Protein AF-A0A1Y3AL26-F1 (afdb_monomer)

pLDDT: mean 91.8, std 9.26, range [42.72, 97.88]

Secondary structure (DSSP, 8-state):
-GGGHHHHTTT-HHHHHHHHT---GGGHHHHHHHHTTHHHHHHHTTTHHHHHHHHHHHH-S-HHHHHHHHHHTTTTSTTTSSTT-HHHHHHHHHHHHHHHHSSS--

Organism: Euroglyphus maynei (NCBI:txid6958)

Solvent-accessible surface area (backbone atoms only — not comparable to full-atom values): 6270 Å² total; per-residue (Å²): 102,83,95,46,40,79,82,38,53,88,82,34,64,70,54,54,54,48,52,74,74,53,66,58,79,91,48,39,70,60,51,53,36,57,76,67,41,44,71,60,51,47,63,79,46,59,66,46,66,59,56,28,34,56,48,13,74,75,68,47,88,52,59,70,58,47,55,58,50,54,68,66,42,59,51,87,38,91,71,36,49,57,85,82,34,74,53,42,49,52,51,47,49,54,52,39,15,49,62,39,65,79,40,93,76,120

Sequence (106 aa):
MLKQWDQYYPDSEKIKSRIYKGIPNALRGEVWGRLLNIQQLKQEQSGKYAEMLDCGFQYSKDIRQIDLDVNRTYRKHIMFHERYNTKQQMLFKVLVAYSVYNSVCV

Radius of gyration: 17.56 Å; Cα contacts (8 Å, |Δi|>4): 66; chains: 1; bounding box: 37×28×43 Å

Structure (mmCIF, N/CA/C/O backbone):
data_AF-A0A1Y3AL26-F1
#
_entry.id   AF-A0A1Y3AL26-F1
#
loop_
_atom_site.group_PDB
_atom_site.id
_atom_site.type_symbol
_atom_site.label_atom_id
_atom_site.label_alt_id
_atom_site.label_comp_id
_atom_site.label_asym_id
_atom_site.label_entity_id
_atom_site.label_seq_id
_atom_site.pdbx_PDB_ins_code
_atom_site.Cartn_x
_atom_site.Cartn_y
_atom_site.Cartn_z
_atom_site.occupancy
_atom_site.B_iso_or_equiv
_atom_site.auth_seq_id
_atom_site.auth_comp_id
_atom_site.auth_asym_id
_atom_site.auth_atom_id
_atom_site.pdbx_PDB_model_num
ATOM 1 N N . MET A 1 1 ? -14.908 4.362 19.577 1.00 78.88 1 MET A N 1
ATOM 2 C CA . MET A 1 1 ? -13.553 3.766 19.580 1.00 78.88 1 MET A CA 1
ATOM 3 C C . MET A 1 1 ? -12.652 4.451 18.565 1.00 78.88 1 MET A C 1
ATOM 5 O O . MET A 1 1 ? -11.752 5.130 19.012 1.00 78.88 1 MET A O 1
ATOM 9 N N . LEU A 1 2 ? -12.907 4.397 17.249 1.00 82.81 2 LEU A N 1
ATOM 10 C CA . LEU A 1 2 ? -12.029 5.077 16.270 1.00 82.81 2 LEU A CA 1
ATOM 11 C C . LEU A 1 2 ? -11.917 6.596 16.479 1.00 82.81 2 LEU A C 1
ATOM 13 O O . LEU A 1 2 ? -10.820 7.131 16.468 1.00 82.81 2 LEU A O 1
ATOM 17 N N . LYS A 1 3 ? -13.022 7.297 16.751 1.00 85.62 3 LYS A N 1
ATOM 18 C CA . LYS A 1 3 ? -12.988 8.749 17.024 1.00 85.62 3 LYS A CA 1
ATOM 19 C C . LYS A 1 3 ? -12.272 9.138 18.328 1.00 85.62 3 LYS A C 1
ATOM 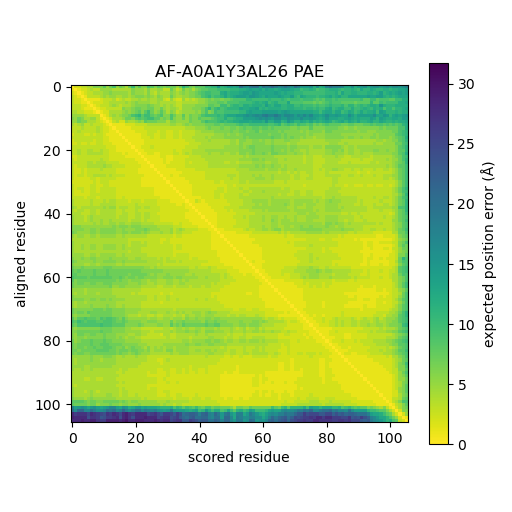21 O O . LYS A 1 3 ? -11.969 10.301 18.522 1.00 85.62 3 LYS A O 1
ATOM 26 N N . GLN A 1 4 ? -12.048 8.178 19.220 1.00 87.38 4 GLN A N 1
ATOM 27 C CA . GLN A 1 4 ? -11.419 8.361 20.533 1.00 87.38 4 GLN A CA 1
ATOM 28 C C . GLN A 1 4 ? -10.261 7.370 20.654 1.00 87.38 4 GLN A C 1
ATOM 30 O O . GLN A 1 4 ? -10.161 6.632 21.628 1.00 87.38 4 GLN A O 1
ATOM 35 N N . TRP A 1 5 ? -9.466 7.243 19.593 1.00 87.00 5 TRP A N 1
ATOM 36 C CA . TRP A 1 5 ? -8.456 6.193 19.491 1.00 87.00 5 TRP A CA 1
ATOM 37 C C . TRP A 1 5 ? -7.454 6.254 20.639 1.00 87.00 5 TRP A C 1
ATOM 39 O O . TRP A 1 5 ? -7.244 5.242 21.303 1.00 87.00 5 TRP A O 1
ATOM 49 N N . ASP A 1 6 ? -6.973 7.457 20.939 1.00 86.12 6 ASP A N 1
ATOM 50 C CA . ASP A 1 6 ? -5.967 7.719 21.975 1.00 86.12 6 ASP A CA 1
ATOM 51 C C . ASP A 1 6 ? -6.493 7.463 23.395 1.00 86.12 6 ASP A C 1
ATOM 53 O O . ASP A 1 6 ? -5.724 7.257 24.323 1.00 86.12 6 ASP A O 1
ATOM 57 N N . GLN A 1 7 ? -7.818 7.412 23.579 1.00 87.25 7 GLN A N 1
ATOM 58 C CA . GLN A 1 7 ? -8.428 7.031 24.855 1.00 87.25 7 GLN A CA 1
ATOM 59 C C . GLN A 1 7 ? -8.360 5.514 25.103 1.00 87.25 7 GLN A C 1
ATOM 61 O O . GLN A 1 7 ? -8.407 5.066 26.247 1.00 87.25 7 GLN A O 1
ATOM 66 N N . TYR A 1 8 ? -8.329 4.704 24.041 1.00 82.81 8 TYR A N 1
ATOM 67 C CA . TYR A 1 8 ? -8.425 3.244 24.139 1.00 82.81 8 TYR A CA 1
ATOM 68 C C . TYR A 1 8 ? -7.115 2.528 23.798 1.00 82.81 8 TYR A C 1
ATOM 70 O O . TYR A 1 8 ? -6.888 1.423 24.278 1.00 82.81 8 TYR A O 1
ATOM 78 N N . TYR A 1 9 ? -6.271 3.092 22.948 1.00 83.94 9 TYR A N 1
ATOM 79 C CA . TYR A 1 9 ? -5.011 2.481 22.542 1.00 83.94 9 TYR A CA 1
ATOM 80 C C . TYR A 1 9 ? -3.840 3.189 23.240 1.00 83.94 9 TYR A C 1
ATOM 82 O O . TYR A 1 9 ? -3.871 4.415 23.294 1.00 83.94 9 TYR A O 1
ATOM 90 N N . PRO A 1 10 ? -2.812 2.471 23.742 1.00 80.62 10 PRO A N 1
ATOM 91 C CA . PRO A 1 10 ? -2.537 1.034 23.570 1.00 80.62 10 PRO A CA 1
ATOM 92 C C . PRO A 1 10 ? -3.102 0.106 24.662 1.00 80.62 10 PRO A C 1
ATOM 94 O O . PRO A 1 10 ? -3.195 -1.107 24.450 1.00 80.62 10 PRO A O 1
ATOM 97 N N . ASP A 1 11 ? -3.515 0.649 25.805 1.00 84.12 11 ASP A N 1
ATOM 98 C CA . ASP A 1 11 ? -3.655 -0.152 27.029 1.00 84.12 11 ASP A CA 1
ATOM 99 C C . ASP A 1 11 ? -5.032 -0.799 27.233 1.00 84.12 11 ASP A C 1
ATOM 101 O O . ASP A 1 11 ? -5.186 -1.681 28.077 1.00 84.12 11 ASP A O 1
ATOM 105 N N . SER A 1 12 ? -6.058 -0.430 26.457 1.00 89.81 12 SER A N 1
ATOM 106 C CA . SER A 1 12 ? -7.393 -1.004 26.651 1.00 89.81 12 SER A CA 1
ATOM 107 C C . SER A 1 12 ? -7.496 -2.439 26.130 1.00 89.81 12 SER A C 1
ATOM 109 O O . SER A 1 12 ? -7.496 -2.699 24.925 1.00 89.81 12 SER A O 1
ATOM 111 N N . GLU A 1 13 ? -7.779 -3.387 27.020 1.00 90.88 13 GLU A N 1
ATOM 112 C CA . GLU A 1 13 ? -8.102 -4.771 26.635 1.00 90.88 13 GLU A CA 1
ATOM 113 C C . GLU A 1 13 ? -9.302 -4.868 25.676 1.00 90.88 13 GLU A C 1
ATOM 115 O O . GLU A 1 13 ? -9.386 -5.762 24.828 1.00 90.88 13 GLU A O 1
ATOM 120 N N . LYS A 1 14 ? -10.214 -3.889 25.725 1.00 89.56 14 LYS A N 1
ATOM 121 C CA . LYS A 1 14 ? -11.361 -3.823 24.816 1.00 89.56 14 LYS A CA 1
ATOM 122 C C . LYS A 1 14 ? -10.928 -3.643 23.362 1.00 89.56 14 LYS A C 1
ATOM 124 O O . LYS A 1 14 ? -11.544 -4.253 22.488 1.00 89.56 14 LYS A O 1
ATOM 129 N N . ILE A 1 15 ? -9.910 -2.821 23.076 1.00 89.81 15 ILE A N 1
ATOM 130 C CA . ILE A 1 15 ? -9.458 -2.609 21.693 1.00 89.81 15 ILE A CA 1
ATOM 131 C C . ILE A 1 15 ? -8.682 -3.821 21.178 1.00 89.81 15 ILE A C 1
ATOM 133 O O . ILE A 1 15 ? -8.972 -4.293 20.077 1.00 89.81 15 ILE A O 1
ATOM 137 N N . LYS A 1 16 ? -7.815 -4.406 22.015 1.00 90.75 16 LYS A N 1
ATOM 138 C CA . LYS A 1 16 ? -7.075 -5.639 21.704 1.00 90.75 16 LYS A CA 1
ATOM 139 C C . LYS A 1 16 ? -8.030 -6.789 21.372 1.00 90.75 16 LYS A C 1
ATOM 141 O O . LYS A 1 16 ? -7.929 -7.391 20.306 1.00 90.75 16 LYS A O 1
ATOM 146 N N . SER A 1 17 ? -9.050 -7.011 22.208 1.00 93.56 17 SER A N 1
ATOM 147 C CA . SER A 1 17 ? -10.078 -8.038 21.972 1.00 93.56 17 SER A CA 1
ATOM 148 C C . SER A 1 17 ? -10.822 -7.851 20.642 1.00 93.56 17 SER A C 1
ATOM 150 O O . SER A 1 17 ? -11.117 -8.825 19.949 1.00 93.56 17 SER A O 1
ATOM 152 N N . ARG A 1 18 ? -11.126 -6.607 20.242 1.00 92.12 18 ARG A N 1
ATOM 153 C CA . ARG A 1 18 ? -11.792 -6.323 18.956 1.00 92.12 18 ARG A CA 1
ATOM 154 C C . ARG A 1 18 ? -10.875 -6.571 17.764 1.00 92.12 18 ARG A C 1
ATOM 156 O O . ARG A 1 18 ? -11.353 -7.080 16.756 1.00 92.12 18 ARG A O 1
ATOM 163 N N . ILE A 1 19 ? -9.588 -6.253 17.887 1.00 93.12 19 ILE A N 1
ATOM 164 C CA . ILE A 1 19 ? -8.591 -6.529 16.848 1.00 93.12 19 ILE A CA 1
ATOM 165 C C . ILE A 1 19 ? -8.436 -8.041 16.655 1.00 93.12 19 ILE A C 1
ATOM 167 O O . ILE A 1 19 ? -8.512 -8.505 15.519 1.00 93.12 19 ILE A O 1
ATOM 171 N N . TYR A 1 20 ? -8.322 -8.815 17.742 1.00 93.44 20 TYR A N 1
ATOM 172 C CA . TYR A 1 20 ? -8.187 -10.276 17.671 1.00 93.44 20 TYR A CA 1
ATOM 173 C C . TYR A 1 20 ? -9.413 -10.984 17.091 1.00 93.44 20 TYR A C 1
ATOM 175 O O . TYR A 1 20 ? -9.268 -11.983 16.395 1.00 93.44 20 TYR A O 1
ATOM 183 N N . LYS A 1 21 ? -10.621 -10.449 17.309 1.00 96.12 21 LYS A N 1
ATOM 184 C CA . LYS A 1 21 ? -11.843 -10.945 16.647 1.00 96.12 21 LYS A CA 1
ATOM 185 C C . LYS A 1 21 ? -11.857 -10.694 15.137 1.00 96.12 21 LYS A C 1
ATOM 187 O O . LYS A 1 21 ? -12.648 -11.309 14.429 1.00 96.12 21 LYS A O 1
ATOM 192 N N . GLY A 1 22 ? -11.008 -9.793 14.654 1.00 95.38 22 GLY A N 1
ATOM 193 C CA . GLY A 1 22 ? -10.923 -9.401 13.259 1.00 95.38 22 GLY A CA 1
ATOM 194 C C . GLY A 1 22 ? -11.455 -7.992 13.028 1.00 95.38 22 GLY A C 1
ATOM 195 O O . GLY A 1 22 ? -12.565 -7.628 13.420 1.00 95.38 22 GLY A O 1
ATOM 196 N N . ILE A 1 23 ? -10.652 -7.195 12.328 1.00 95.69 23 ILE A N 1
ATOM 197 C CA . ILE A 1 23 ? -11.034 -5.849 11.909 1.00 95.69 23 ILE A CA 1
ATOM 198 C C . ILE A 1 23 ? -11.955 -5.962 10.679 1.00 95.69 23 ILE A C 1
ATOM 200 O O . ILE A 1 23 ? -11.569 -6.631 9.706 1.00 95.69 23 ILE A O 1
ATOM 204 N N . PRO A 1 24 ? -13.133 -5.304 10.679 1.00 96.38 24 PRO A N 1
ATOM 205 C CA . PRO A 1 24 ? -14.017 -5.249 9.516 1.00 96.38 24 PRO A CA 1
ATOM 206 C C . PRO A 1 24 ? -13.283 -4.752 8.268 1.00 96.38 24 PRO A C 1
ATOM 208 O O . PRO A 1 24 ? -12.504 -3.804 8.357 1.00 96.38 24 PRO A O 1
ATOM 211 N N . ASN A 1 25 ? -13.558 -5.348 7.101 1.00 95.62 25 ASN A N 1
ATOM 212 C CA . ASN A 1 25 ? -12.834 -5.057 5.852 1.00 95.62 25 ASN A CA 1
ATOM 213 C C . ASN A 1 25 ? -12.724 -3.551 5.559 1.00 95.62 25 ASN A C 1
ATOM 215 O O . ASN A 1 25 ? -11.630 -3.069 5.278 1.00 95.62 25 ASN A O 1
ATOM 219 N N . ALA A 1 26 ? -13.829 -2.810 5.690 1.00 96.19 26 ALA A N 1
ATOM 220 C CA . ALA A 1 26 ? -13.887 -1.372 5.415 1.00 96.19 26 ALA A CA 1
ATOM 221 C C . ALA A 1 26 ? -12.994 -0.519 6.337 1.00 96.19 26 ALA A C 1
ATOM 223 O O . ALA A 1 26 ? -12.609 0.583 5.966 1.00 96.19 26 ALA A O 1
ATOM 224 N N . LEU A 1 27 ? -12.650 -1.025 7.526 1.00 95.19 27 LEU A N 1
ATOM 225 C CA . LEU A 1 27 ? -11.884 -0.294 8.539 1.00 95.19 27 LEU A CA 1
ATOM 226 C C . LEU A 1 27 ? -10.404 -0.687 8.579 1.00 95.19 27 LEU A C 1
ATOM 228 O O . LEU A 1 27 ? -9.624 -0.029 9.263 1.00 95.19 27 LEU A O 1
ATOM 232 N N . ARG A 1 28 ? -9.986 -1.744 7.866 1.00 95.88 28 ARG A N 1
ATOM 233 C CA . ARG A 1 28 ? -8.601 -2.247 7.935 1.00 95.88 28 ARG A CA 1
ATOM 234 C C . ARG A 1 28 ? -7.571 -1.202 7.545 1.00 95.88 28 ARG A C 1
ATOM 236 O O . ARG A 1 28 ? -6.573 -1.079 8.240 1.00 95.88 28 ARG A O 1
ATOM 243 N N . GLY A 1 29 ? -7.833 -0.432 6.488 1.00 94.81 29 GLY A N 1
ATOM 244 C CA . GLY A 1 29 ? -6.910 0.612 6.035 1.00 94.81 29 GLY A CA 1
ATOM 245 C C . GLY A 1 29 ? -6.615 1.648 7.123 1.00 94.81 29 GLY A C 1
ATOM 246 O O . GLY A 1 29 ? -5.455 1.952 7.385 1.00 94.81 29 GLY A O 1
ATOM 247 N N . GLU A 1 30 ? -7.652 2.138 7.806 1.00 93.69 30 GLU A N 1
ATOM 248 C CA . GLU A 1 30 ? -7.506 3.118 8.887 1.00 93.69 30 GLU A CA 1
ATOM 249 C C . GLU A 1 30 ? -6.886 2.493 10.143 1.00 93.69 30 GLU A C 1
ATOM 251 O O . GLU A 1 30 ? -5.940 3.041 10.707 1.00 93.69 30 GLU A O 1
ATOM 256 N N . VAL A 1 31 ? -7.384 1.327 10.571 1.00 94.62 31 VAL A N 1
ATOM 257 C CA . VAL A 1 31 ? -6.936 0.683 11.813 1.00 94.62 31 VAL A CA 1
ATOM 258 C C . VAL A 1 31 ? -5.487 0.220 11.711 1.00 94.62 31 VAL A C 1
ATOM 260 O O . VAL A 1 31 ? -4.702 0.516 12.606 1.00 94.62 31 VAL A O 1
ATOM 263 N N . TRP A 1 32 ? -5.098 -0.463 10.630 1.00 95.19 32 TRP A N 1
ATOM 264 C CA . TRP A 1 32 ? -3.699 -0.854 10.424 1.00 95.19 32 TRP A CA 1
ATOM 265 C C . TRP A 1 32 ? -2.790 0.365 10.307 1.00 95.19 32 TRP A C 1
ATOM 267 O O . TRP A 1 32 ? -1.695 0.357 10.863 1.00 95.19 32 TRP A O 1
ATOM 277 N N . GLY A 1 33 ? -3.266 1.435 9.661 1.00 94.62 33 GLY A N 1
ATOM 278 C CA . GLY A 1 33 ? -2.532 2.692 9.574 1.00 94.62 33 GLY A CA 1
ATOM 279 C C . GLY A 1 33 ? -2.203 3.299 10.937 1.00 94.62 33 GLY A C 1
ATOM 280 O O . GLY A 1 33 ? -1.094 3.789 11.128 1.00 94.62 33 GLY A O 1
ATOM 281 N N . ARG A 1 34 ? -3.130 3.227 11.897 1.00 92.75 34 ARG A N 1
ATOM 282 C CA . ARG A 1 34 ? -2.902 3.706 13.269 1.00 92.75 34 ARG A CA 1
ATOM 283 C C . ARG A 1 34 ? -2.038 2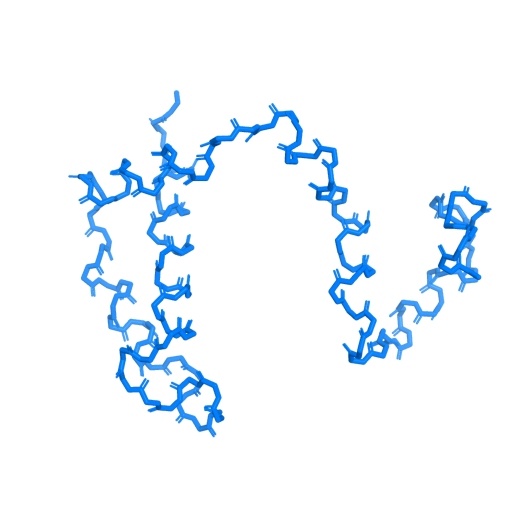.761 14.092 1.00 92.75 34 ARG A C 1
ATOM 285 O O . ARG A 1 34 ? -1.156 3.228 14.798 1.00 92.75 34 ARG A O 1
ATOM 292 N N . LEU A 1 35 ? -2.254 1.450 13.973 1.00 92.88 35 LEU A N 1
ATOM 293 C CA . LEU A 1 35 ? -1.449 0.438 14.671 1.00 92.88 35 LEU A CA 1
ATOM 294 C C . LEU A 1 35 ? 0.036 0.516 14.305 1.00 92.88 35 LEU A C 1
ATOM 296 O O . LEU A 1 35 ? 0.888 0.367 15.171 1.00 92.88 35 LEU A O 1
ATOM 300 N N . LEU A 1 36 ? 0.331 0.766 13.028 1.00 93.56 36 LEU A N 1
ATOM 301 C CA . LEU A 1 36 ? 1.693 0.908 12.509 1.00 93.56 36 LEU A CA 1
ATOM 302 C C . LEU A 1 36 ? 2.207 2.354 12.557 1.00 93.56 36 LEU A C 1
ATOM 304 O O . LEU A 1 36 ? 3.265 2.639 12.006 1.00 93.56 36 LEU A O 1
ATOM 308 N N . ASN A 1 37 ? 1.443 3.271 13.158 1.00 93.19 37 ASN A N 1
ATOM 309 C CA . ASN A 1 37 ? 1.777 4.687 13.274 1.00 93.19 37 ASN A CA 1
ATOM 310 C C . ASN A 1 37 ? 2.207 5.348 11.942 1.00 93.19 37 ASN A C 1
ATOM 312 O O . ASN A 1 37 ? 3.133 6.157 11.875 1.00 93.19 37 ASN A O 1
ATOM 316 N N . ILE A 1 38 ? 1.522 4.992 10.846 1.00 93.50 38 ILE A N 1
ATOM 317 C CA . ILE A 1 38 ? 1.919 5.367 9.478 1.00 93.50 38 ILE A CA 1
ATOM 318 C C . ILE A 1 38 ? 1.929 6.888 9.282 1.00 93.50 38 ILE A C 1
ATOM 320 O O . ILE A 1 38 ? 2.726 7.393 8.497 1.00 93.50 38 ILE A O 1
ATOM 324 N N . GLN A 1 39 ? 1.039 7.629 9.949 1.00 91.44 39 GLN A N 1
ATOM 325 C CA . GLN A 1 39 ? 0.981 9.088 9.803 1.00 91.44 39 GLN A CA 1
ATOM 326 C C . GLN A 1 39 ? 2.250 9.765 10.321 1.00 91.44 39 GLN A C 1
ATOM 328 O O . GLN A 1 39 ? 2.813 10.586 9.602 1.00 91.44 39 GLN A O 1
ATOM 333 N N . GLN A 1 40 ? 2.718 9.381 11.510 1.00 93.69 40 GLN A N 1
ATOM 334 C CA . GLN A 1 40 ? 3.964 9.893 12.071 1.00 93.69 40 GLN A CA 1
ATOM 335 C C . GLN A 1 40 ? 5.157 9.481 11.201 1.00 93.69 40 GLN A C 1
ATOM 337 O O . GLN A 1 40 ? 5.925 10.338 10.775 1.00 93.69 40 GLN A O 1
ATOM 342 N N . LEU A 1 41 ? 5.246 8.200 10.821 1.00 93.81 41 LEU A N 1
ATOM 343 C CA . LEU A 1 41 ? 6.349 7.704 9.992 1.00 93.81 41 LEU A CA 1
ATOM 344 C C . LEU A 1 41 ? 6.434 8.424 8.636 1.00 93.81 41 LEU A C 1
ATOM 346 O O . LEU A 1 41 ? 7.520 8.730 8.156 1.00 93.81 41 LEU A O 1
ATOM 350 N N . LYS A 1 42 ? 5.291 8.741 8.015 1.00 92.88 42 LYS A N 1
ATOM 351 C CA . LYS A 1 42 ? 5.252 9.509 6.759 1.00 92.88 42 LYS A CA 1
ATOM 352 C C . LYS A 1 42 ? 5.766 10.938 6.910 1.00 92.88 42 LYS A C 1
ATOM 354 O O . LYS A 1 42 ? 6.267 11.484 5.932 1.00 92.88 42 LYS A O 1
ATOM 359 N N . GLN A 1 43 ? 5.595 11.548 8.080 1.00 94.88 43 GLN A N 1
ATOM 360 C CA . GLN A 1 43 ? 6.127 12.881 8.361 1.00 94.88 43 GLN A CA 1
ATOM 361 C C . GLN A 1 43 ? 7.636 12.811 8.605 1.00 94.88 43 GLN A C 1
ATOM 363 O O . GLN A 1 43 ? 8.383 13.571 7.997 1.00 94.88 43 GLN A O 1
ATOM 368 N N . GLU A 1 44 ? 8.080 11.859 9.427 1.00 95.75 44 GLU A N 1
ATOM 369 C CA . GLU A 1 44 ? 9.495 11.648 9.758 1.00 95.75 44 GLU A CA 1
ATOM 370 C C . GLU A 1 44 ? 10.332 11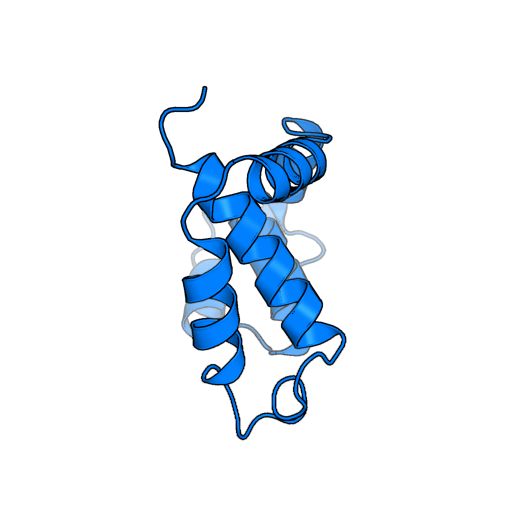.229 8.541 1.00 95.75 44 GLU A C 1
ATOM 372 O O . GLU A 1 44 ? 11.460 11.682 8.374 1.00 95.75 44 GLU A O 1
ATOM 377 N N . GLN A 1 45 ? 9.774 10.391 7.665 1.00 93.25 45 GLN A N 1
ATOM 378 C CA . GLN A 1 45 ? 10.429 9.864 6.464 1.00 93.25 45 GLN A CA 1
ATOM 379 C C . GLN A 1 45 ? 9.811 10.426 5.178 1.00 93.25 45 GLN A C 1
ATOM 381 O O . GLN A 1 45 ? 9.631 9.714 4.181 1.00 93.25 45 GLN A O 1
ATOM 386 N N . SER A 1 46 ? 9.443 11.707 5.196 1.00 95.38 46 SER A N 1
ATOM 387 C CA . SER A 1 46 ? 8.866 12.371 4.027 1.00 95.38 46 SER A CA 1
ATOM 388 C C . SER A 1 46 ? 9.790 12.240 2.809 1.00 95.38 46 SER A C 1
ATOM 390 O O . SER A 1 46 ? 10.997 12.443 2.899 1.00 95.38 46 SER A O 1
ATOM 392 N N . GLY A 1 47 ? 9.230 11.849 1.662 1.00 94.94 47 GLY A N 1
ATOM 393 C CA . GLY A 1 47 ? 9.984 11.649 0.417 1.00 94.94 47 GLY A CA 1
ATOM 394 C C . GLY A 1 47 ? 10.763 10.331 0.316 1.00 94.94 47 GLY A C 1
ATOM 395 O O . GLY A 1 47 ? 11.097 9.935 -0.800 1.00 94.94 47 GLY A O 1
ATOM 396 N N . LYS A 1 48 ? 10.957 9.584 1.415 1.00 94.81 48 LYS A N 1
ATOM 397 C CA . LYS A 1 48 ? 11.785 8.364 1.415 1.00 94.81 48 LYS A CA 1
ATOM 398 C C . LYS A 1 48 ? 11.305 7.316 0.415 1.00 94.81 48 LYS A C 1
ATOM 400 O O . LYS A 1 48 ? 12.107 6.689 -0.260 1.00 94.81 48 LYS A O 1
ATOM 405 N N . TYR A 1 49 ? 9.991 7.145 0.268 1.00 95.62 49 TYR A N 1
ATOM 406 C CA . TYR A 1 49 ? 9.445 6.209 -0.719 1.00 95.62 49 TYR A CA 1
ATOM 407 C C . TYR A 1 49 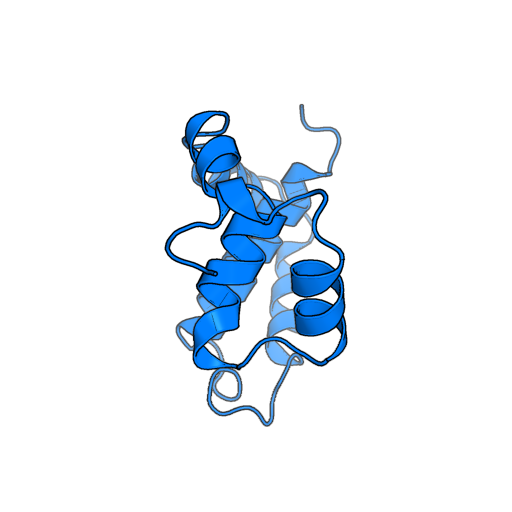? 9.839 6.569 -2.159 1.00 95.62 49 TYR A C 1
ATOM 409 O O . TYR A 1 49 ? 10.165 5.671 -2.929 1.00 95.62 49 TYR A O 1
ATOM 417 N N . ALA A 1 50 ? 9.813 7.856 -2.519 1.00 96.50 50 ALA A N 1
ATOM 418 C CA . ALA A 1 50 ? 10.185 8.301 -3.861 1.00 96.50 50 ALA A CA 1
ATOM 419 C C . ALA A 1 50 ? 11.682 8.070 -4.112 1.00 96.50 50 ALA A C 1
ATOM 421 O O . ALA A 1 50 ? 12.041 7.455 -5.108 1.00 96.50 50 ALA A O 1
ATOM 422 N N . GLU A 1 51 ? 12.526 8.441 -3.146 1.00 95.62 51 GLU A N 1
ATOM 423 C CA . GLU A 1 51 ? 13.973 8.188 -3.173 1.00 95.62 51 GLU A CA 1
ATOM 424 C C . GLU A 1 51 ? 14.294 6.693 -3.355 1.00 95.62 51 GLU A C 1
ATOM 426 O O . GLU A 1 51 ? 15.081 6.317 -4.221 1.00 95.62 51 GLU A O 1
ATOM 431 N N . MET A 1 52 ? 13.650 5.818 -2.574 1.00 95.81 52 MET A N 1
ATOM 432 C CA . MET A 1 52 ? 13.849 4.368 -2.675 1.00 95.81 52 MET A CA 1
ATOM 433 C C . MET A 1 52 ? 13.321 3.798 -3.985 1.00 95.81 52 MET A C 1
ATOM 435 O O . MET A 1 52 ? 13.893 2.849 -4.512 1.00 95.81 52 MET A O 1
ATOM 439 N N . LEU A 1 53 ? 12.234 4.349 -4.521 1.00 96.69 53 LEU A N 1
ATOM 440 C CA . LEU A 1 53 ? 11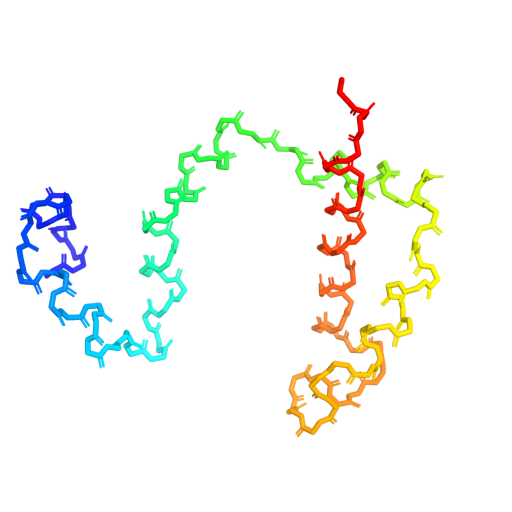.700 3.912 -5.802 1.00 96.69 53 LEU A CA 1
ATOM 441 C C . LEU A 1 53 ? 12.666 4.248 -6.944 1.00 96.69 53 LEU A C 1
ATOM 443 O O . LEU A 1 53 ? 12.949 3.375 -7.765 1.00 96.69 53 LEU A O 1
ATOM 447 N N . ASP A 1 54 ? 13.208 5.467 -6.961 1.00 96.12 54 ASP A N 1
ATOM 448 C CA . ASP A 1 54 ? 14.183 5.908 -7.962 1.00 96.12 54 ASP A CA 1
ATOM 449 C C . ASP A 1 54 ? 15.483 5.096 -7.864 1.00 96.12 54 ASP A C 1
ATOM 451 O O . ASP A 1 54 ? 15.961 4.558 -8.865 1.00 96.12 54 ASP A O 1
ATOM 455 N N . CYS A 1 55 ? 16.003 4.916 -6.646 1.00 94.50 55 CYS A N 1
ATOM 456 C CA . CYS A 1 55 ? 17.156 4.056 -6.375 1.00 94.50 55 CYS A CA 1
ATOM 457 C C . CYS A 1 55 ? 16.889 2.603 -6.805 1.00 94.50 55 CYS A C 1
ATOM 459 O O . CYS A 1 55 ? 17.719 1.975 -7.461 1.00 94.50 55 CYS A O 1
ATOM 461 N N . GLY A 1 56 ? 15.699 2.079 -6.507 1.00 95.62 56 GLY A N 1
ATOM 462 C CA . GLY A 1 56 ? 15.285 0.733 -6.881 1.00 95.62 56 GLY A CA 1
ATOM 463 C C . GLY A 1 56 ? 15.300 0.521 -8.390 1.00 95.62 56 GLY A C 1
ATOM 464 O O . GLY A 1 56 ? 15.824 -0.487 -8.852 1.00 95.62 56 GLY A O 1
ATOM 465 N N . PHE A 1 57 ? 14.803 1.479 -9.172 1.00 95.31 57 PHE A N 1
ATOM 466 C CA . PHE A 1 57 ? 14.849 1.387 -10.632 1.00 95.31 57 PHE A CA 1
ATOM 467 C C . PHE A 1 57 ? 16.261 1.461 -11.212 1.00 95.31 57 PHE A C 1
ATOM 469 O O . PHE A 1 57 ? 16.518 0.847 -12.247 1.00 95.31 57 PHE A O 1
ATOM 476 N N . GLN A 1 58 ? 17.163 2.198 -10.568 1.00 94.50 58 GLN A N 1
ATOM 477 C CA . GLN A 1 58 ? 18.536 2.362 -11.042 1.00 94.50 58 GLN A CA 1
ATOM 478 C C . GLN A 1 58 ? 19.446 1.193 -10.647 1.00 94.50 58 GLN A C 1
ATOM 480 O O . GLN A 1 58 ? 20.280 0.774 -11.447 1.00 94.50 58 GLN A O 1
ATOM 485 N N . TYR A 1 59 ? 19.295 0.665 -9.429 1.00 93.12 59 TYR A N 1
ATOM 486 C CA . TYR A 1 59 ? 20.310 -0.195 -8.812 1.00 93.12 59 TYR A CA 1
ATOM 487 C C . TYR A 1 59 ? 19.808 -1.573 -8.373 1.00 93.12 59 TYR A C 1
ATOM 489 O O . TYR A 1 59 ? 20.631 -2.444 -8.077 1.00 93.12 59 TYR A O 1
ATOM 497 N N . SER A 1 60 ? 18.493 -1.816 -8.318 1.00 93.81 60 SER A N 1
ATOM 498 C CA . SER A 1 60 ? 17.985 -3.116 -7.867 1.00 93.81 60 SER A CA 1
ATOM 499 C C . SER A 1 60 ? 18.343 -4.229 -8.852 1.00 93.81 60 SER A C 1
ATOM 501 O O . SER A 1 60 ? 18.038 -4.168 -10.044 1.00 93.81 60 SER A O 1
ATOM 503 N N . LYS A 1 61 ? 18.951 -5.298 -8.332 1.00 94.06 61 LYS A N 1
ATOM 504 C CA . LYS A 1 61 ? 19.264 -6.515 -9.100 1.00 94.06 61 LYS A CA 1
ATOM 505 C C . LYS A 1 61 ? 18.051 -7.438 -9.247 1.00 94.06 61 LYS A C 1
ATOM 507 O O . LYS A 1 61 ? 18.055 -8.326 -10.098 1.00 94.06 61 LYS A O 1
ATOM 512 N N . ASP A 1 62 ? 17.000 -7.197 -8.463 1.00 94.94 62 ASP A N 1
ATOM 513 C CA . ASP A 1 62 ? 15.859 -8.101 -8.317 1.00 94.94 62 ASP A CA 1
ATOM 514 C C . ASP A 1 62 ? 14.666 -7.726 -9.204 1.00 94.94 62 ASP A C 1
ATOM 516 O O . ASP A 1 62 ? 13.671 -8.447 -9.225 1.00 94.94 62 ASP A O 1
ATOM 520 N N . ILE A 1 63 ? 14.751 -6.643 -9.990 1.00 95.12 63 ILE A N 1
ATOM 521 C CA . ILE A 1 63 ? 13.643 -6.123 -10.819 1.00 95.12 63 ILE A CA 1
ATOM 522 C C . ILE A 1 63 ? 12.983 -7.222 -11.662 1.00 95.12 63 ILE A C 1
ATOM 524 O O . ILE A 1 63 ? 11.756 -7.339 -11.699 1.00 95.12 63 ILE A O 1
ATOM 528 N N . ARG A 1 64 ? 13.792 -8.060 -12.323 1.00 96.44 64 ARG A N 1
ATOM 529 C CA . ARG A 1 64 ? 13.282 -9.155 -13.160 1.00 96.44 64 ARG A CA 1
ATOM 530 C C . ARG A 1 64 ? 12.552 -10.213 -12.333 1.00 96.44 64 ARG A C 1
ATOM 532 O O . ARG A 1 64 ? 11.525 -10.723 -12.774 1.00 96.44 64 ARG A O 1
ATOM 539 N N . GLN A 1 65 ? 13.072 -10.547 -11.154 1.00 97.25 65 GLN A N 1
ATOM 540 C CA . GLN A 1 65 ? 12.451 -11.524 -10.263 1.00 97.25 65 GLN A CA 1
ATOM 541 C C . GLN A 1 65 ? 11.132 -10.982 -9.695 1.00 97.25 65 GLN A C 1
ATOM 543 O O . GLN A 1 65 ? 10.133 -11.699 -9.681 1.00 97.25 65 GLN A O 1
ATOM 548 N N . ILE A 1 66 ? 11.097 -9.695 -9.338 1.00 97.50 66 ILE A N 1
ATOM 549 C CA . ILE A 1 66 ? 9.895 -9.001 -8.866 1.00 97.50 66 ILE A CA 1
ATOM 550 C C . ILE A 1 66 ? 8.789 -9.028 -9.935 1.00 97.50 66 ILE A C 1
ATOM 552 O O . ILE A 1 66 ? 7.650 -9.345 -9.600 1.00 97.50 66 ILE A O 1
ATOM 556 N N . ASP A 1 67 ? 9.083 -8.763 -11.217 1.00 97.00 67 ASP A N 1
ATOM 557 C CA . ASP A 1 67 ? 8.067 -8.840 -12.291 1.00 97.00 67 ASP A CA 1
ATOM 558 C C . ASP A 1 67 ? 7.461 -10.249 -12.420 1.00 97.00 67 ASP A C 1
ATOM 560 O O . ASP A 1 67 ? 6.239 -10.417 -12.519 1.00 97.00 67 ASP A O 1
ATOM 564 N N . LEU A 1 68 ? 8.311 -11.281 -12.365 1.00 96.88 68 LEU A N 1
ATOM 565 C CA . LEU A 1 68 ? 7.870 -12.676 -12.411 1.00 96.88 68 LEU A CA 1
ATOM 566 C C . LEU A 1 68 ? 6.994 -13.034 -11.202 1.00 96.88 68 LEU A C 1
ATOM 568 O O . LEU A 1 68 ? 5.981 -13.723 -11.361 1.00 96.88 68 LEU A O 1
ATOM 572 N N . ASP A 1 69 ? 7.345 -12.539 -10.014 1.00 97.19 69 ASP A N 1
ATOM 573 C CA . ASP A 1 69 ? 6.617 -12.784 -8.768 1.00 97.19 69 ASP A CA 1
ATOM 574 C C . ASP A 1 69 ? 5.272 -12.064 -8.719 1.00 97.19 69 ASP A C 1
ATOM 576 O O . ASP A 1 69 ? 4.258 -12.665 -8.347 1.00 97.19 69 ASP A O 1
ATOM 580 N N . VAL A 1 70 ? 5.221 -10.816 -9.185 1.00 96.94 70 VAL A N 1
ATOM 581 C CA . VAL A 1 70 ? 3.972 -10.058 -9.314 1.00 96.94 70 VAL A CA 1
ATOM 582 C C . VAL A 1 70 ? 3.010 -10.774 -10.260 1.00 96.94 70 VAL A C 1
ATOM 584 O O . VAL A 1 70 ? 1.842 -10.946 -9.917 1.00 96.94 70 VAL A O 1
ATOM 587 N N . ASN A 1 71 ? 3.495 -11.296 -11.391 1.00 94.44 71 ASN A N 1
ATOM 588 C CA . ASN A 1 71 ? 2.657 -12.009 -12.359 1.00 94.44 71 ASN A CA 1
ATOM 589 C C . ASN A 1 71 ? 1.985 -13.268 -11.792 1.00 94.44 71 ASN A C 1
ATOM 591 O O . ASN A 1 71 ? 0.905 -13.662 -12.233 1.00 94.44 71 ASN A O 1
ATOM 595 N N . ARG A 1 72 ? 2.637 -13.945 -10.839 1.00 94.75 72 ARG A N 1
ATOM 596 C CA . ARG A 1 72 ? 2.107 -15.171 -10.222 1.00 94.75 72 ARG A CA 1
ATOM 597 C C . ARG A 1 72 ? 1.313 -14.926 -8.938 1.00 94.75 72 ARG A C 1
ATOM 599 O O . ARG A 1 72 ? 0.670 -15.863 -8.462 1.00 94.75 72 ARG A O 1
ATOM 606 N N . THR A 1 73 ? 1.287 -13.697 -8.429 1.00 95.69 73 THR A N 1
ATOM 607 C CA . THR A 1 73 ? 0.633 -13.315 -7.172 1.00 95.69 73 THR A CA 1
ATOM 608 C C . THR A 1 73 ? -0.849 -12.986 -7.378 1.00 95.69 73 THR A C 1
ATOM 610 O O . THR A 1 73 ? -1.209 -12.187 -8.233 1.00 95.69 73 THR A O 1
ATOM 613 N N . TYR A 1 74 ? -1.733 -13.615 -6.592 1.00 92.31 74 TYR A N 1
ATOM 614 C CA . TYR A 1 74 ? -3.190 -13.390 -6.620 1.00 92.31 74 TYR A CA 1
ATOM 615 C C . TYR A 1 74 ? -3.848 -13.469 -8.016 1.00 92.31 74 TYR A C 1
ATOM 617 O O . TYR A 1 74 ? -4.826 -12.773 -8.280 1.00 92.31 74 TYR A O 1
ATOM 625 N N . ARG A 1 75 ? -3.391 -14.376 -8.895 1.00 90.25 75 ARG A N 1
ATOM 626 C CA . ARG A 1 75 ? -3.875 -14.500 -10.291 1.00 90.25 75 ARG A CA 1
ATOM 627 C C . ARG A 1 75 ? -5.388 -14.677 -10.473 1.00 90.25 75 ARG A C 1
ATOM 629 O O . ARG A 1 75 ? -5.903 -14.387 -11.542 1.00 90.25 75 ARG A O 1
ATOM 636 N N . LYS A 1 76 ? -6.103 -15.168 -9.459 1.00 93.62 76 LYS A N 1
ATOM 637 C CA . LYS A 1 76 ? -7.569 -15.341 -9.495 1.00 93.62 76 LYS A CA 1
ATOM 638 C C . LYS A 1 76 ? -8.340 -14.141 -8.929 1.00 93.62 76 LYS A C 1
ATOM 640 O O . LYS A 1 76 ? -9.564 -14.139 -8.952 1.00 93.62 76 LYS A O 1
ATOM 645 N N . HIS A 1 77 ? -7.649 -13.153 -8.365 1.00 95.69 77 HIS A N 1
ATOM 646 C CA . HIS A 1 77 ? -8.274 -12.013 -7.708 1.00 95.69 77 HIS A CA 1
ATOM 647 C C . HIS A 1 77 ? -8.577 -10.909 -8.722 1.00 95.69 77 HIS A C 1
ATOM 649 O O . HIS A 1 77 ? -7.704 -10.536 -9.503 1.00 95.69 77 HIS A O 1
ATOM 655 N N . ILE A 1 78 ? -9.775 -10.320 -8.651 1.00 95.56 78 ILE A N 1
ATOM 656 C CA . ILE A 1 78 ? -10.241 -9.276 -9.583 1.00 95.56 78 ILE A CA 1
ATOM 657 C C . ILE A 1 78 ? -9.273 -8.081 -9.697 1.00 95.56 78 ILE A C 1
ATOM 659 O O . ILE A 1 78 ? -9.119 -7.482 -10.750 1.00 95.56 78 ILE A O 1
ATOM 663 N N . MET A 1 79 ? -8.552 -7.756 -8.623 1.00 94.62 79 MET A N 1
ATOM 664 C CA . MET A 1 79 ? -7.566 -6.670 -8.648 1.00 94.62 79 MET A CA 1
ATOM 665 C C . MET A 1 79 ? -6.212 -7.054 -9.250 1.00 94.62 79 MET A C 1
ATOM 667 O O . MET A 1 79 ? -5.436 -6.154 -9.523 1.00 94.62 79 MET A O 1
ATOM 671 N N . PHE A 1 80 ? -5.884 -8.333 -9.432 1.00 94.88 80 PHE A N 1
ATOM 672 C CA . PHE A 1 80 ? -4.526 -8.772 -9.798 1.00 94.88 80 PHE A CA 1
ATOM 673 C 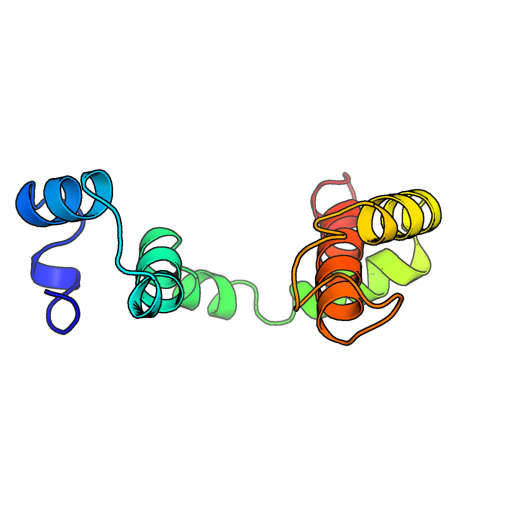C . PHE A 1 80 ? -4.481 -9.787 -10.948 1.00 94.88 80 PHE A C 1
ATOM 675 O O . PHE A 1 80 ? -3.396 -10.238 -11.297 1.00 94.88 80 PHE A O 1
ATOM 682 N N . HIS A 1 81 ? -5.615 -10.168 -11.541 1.00 92.69 81 HIS A N 1
ATOM 683 C CA . HIS A 1 81 ? -5.631 -11.173 -12.612 1.00 92.69 81 HIS A CA 1
ATOM 684 C C . HIS A 1 81 ? -5.101 -10.657 -13.957 1.00 92.69 81 HIS A C 1
ATOM 686 O O . HIS A 1 81 ? -4.599 -11.445 -14.753 1.00 92.69 81 HIS A O 1
ATOM 692 N N . GLU A 1 82 ? -5.218 -9.356 -14.228 1.00 93.81 82 GLU A N 1
ATOM 693 C CA . GLU A 1 82 ? -4.780 -8.753 -15.487 1.00 93.81 82 GLU A CA 1
ATOM 694 C C . GLU A 1 82 ? -3.321 -8.289 -15.398 1.00 93.81 82 GLU A C 1
ATOM 696 O O . GLU A 1 82 ? -2.949 -7.528 -14.496 1.00 93.81 82 GLU A O 1
ATOM 701 N N . ARG A 1 83 ? -2.492 -8.754 -16.345 1.00 93.56 83 ARG A N 1
ATOM 702 C CA . ARG A 1 83 ? -1.065 -8.421 -16.396 1.00 93.56 83 ARG A CA 1
ATOM 703 C C . ARG A 1 83 ? -0.884 -6.924 -16.635 1.00 93.56 83 ARG A C 1
ATOM 705 O O . ARG A 1 83 ? -1.505 -6.358 -17.525 1.00 93.56 83 ARG A O 1
ATOM 712 N N . TYR A 1 84 ? -0.008 -6.307 -15.847 1.00 93.75 84 TYR A N 1
ATOM 713 C CA . TYR A 1 84 ? 0.297 -4.874 -15.897 1.00 93.75 84 TYR A CA 1
ATOM 714 C C . TYR A 1 84 ? -0.878 -3.945 -15.572 1.00 93.75 84 TYR A C 1
ATOM 716 O O . TYR A 1 84 ? -0.811 -2.753 -15.875 1.00 93.75 84 TYR A O 1
ATOM 724 N N . ASN A 1 85 ? -1.926 -4.425 -14.900 1.00 94.88 85 ASN A N 1
ATOM 725 C CA . ASN A 1 85 ? -2.966 -3.529 -14.408 1.00 94.88 85 ASN A CA 1
ATOM 726 C C . ASN A 1 85 ? -2.432 -2.575 -13.318 1.00 94.88 85 ASN A C 1
ATOM 728 O O . ASN A 1 85 ? -1.346 -2.760 -12.759 1.00 94.88 85 ASN A O 1
ATOM 732 N N . THR A 1 86 ? -3.216 -1.555 -12.961 1.00 96.81 86 THR A N 1
ATOM 733 C CA . THR A 1 86 ? -2.790 -0.530 -11.994 1.00 96.81 86 THR A CA 1
ATOM 734 C C . THR A 1 86 ? -2.345 -1.121 -10.654 1.00 96.81 86 THR A C 1
ATOM 736 O O . THR A 1 86 ? -1.377 -0.650 -10.065 1.00 96.81 86 THR A O 1
ATOM 739 N N . LYS A 1 87 ? -3.013 -2.163 -10.150 1.00 96.25 87 LYS A N 1
ATOM 740 C CA . LYS A 1 87 ? -2.704 -2.739 -8.832 1.00 96.25 87 LYS A CA 1
ATOM 741 C C . LYS A 1 87 ? -1.442 -3.598 -8.858 1.00 96.25 87 LYS A C 1
ATOM 743 O O . LYS A 1 87 ? -0.662 -3.520 -7.912 1.00 96.25 87 LYS A O 1
ATOM 748 N N . GLN A 1 88 ? -1.198 -4.342 -9.936 1.00 96.50 88 GLN A N 1
ATOM 749 C CA . GLN A 1 88 ? 0.074 -5.025 -10.166 1.00 96.50 88 GLN A CA 1
ATOM 750 C C . GLN A 1 88 ? 1.222 -4.019 -10.275 1.00 96.50 88 GLN A C 1
ATOM 752 O O . GLN A 1 88 ? 2.240 -4.204 -9.619 1.00 96.50 88 GLN A O 1
ATOM 757 N N . GLN A 1 89 ? 1.043 -2.920 -11.018 1.00 96.94 89 GLN A N 1
ATOM 758 C CA . GLN A 1 89 ? 2.054 -1.861 -11.107 1.00 96.94 89 GLN A CA 1
ATOM 759 C C . GLN A 1 89 ? 2.341 -1.221 -9.740 1.00 96.94 89 GLN A C 1
ATOM 761 O O . GLN A 1 89 ? 3.495 -0.963 -9.409 1.00 96.94 89 GLN A O 1
ATOM 766 N N . MET A 1 90 ? 1.310 -0.981 -8.921 1.00 97.56 90 MET A N 1
ATOM 767 C CA . MET A 1 90 ? 1.490 -0.474 -7.557 1.00 97.56 90 MET A CA 1
ATOM 768 C C . MET A 1 90 ? 2.264 -1.465 -6.679 1.00 97.56 90 MET A C 1
ATOM 770 O O . MET A 1 90 ? 3.195 -1.057 -5.988 1.00 97.56 90 MET A O 1
ATOM 774 N N . LEU A 1 91 ? 1.915 -2.756 -6.724 1.00 97.50 91 LEU A N 1
ATOM 775 C CA . LEU A 1 91 ? 2.624 -3.805 -5.984 1.00 97.50 91 LEU A CA 1
ATOM 776 C C . LEU A 1 91 ? 4.089 -3.902 -6.427 1.00 97.50 91 LEU A C 1
ATOM 778 O O . LEU A 1 91 ? 4.984 -3.919 -5.587 1.00 97.50 91 LEU A O 1
ATOM 782 N N . PHE A 1 92 ? 4.328 -3.888 -7.737 1.00 97.88 92 PHE A N 1
ATOM 783 C CA . PHE A 1 92 ? 5.660 -3.894 -8.325 1.00 97.88 92 PHE A CA 1
ATOM 784 C C . PHE A 1 92 ? 6.507 -2.720 -7.817 1.00 97.88 92 PHE A C 1
ATOM 786 O O . PHE A 1 92 ? 7.601 -2.938 -7.307 1.00 97.88 92 PHE A O 1
ATOM 793 N N . LYS A 1 93 ? 5.984 -1.485 -7.855 1.00 97.88 93 LYS A N 1
ATOM 794 C CA . LYS A 1 93 ? 6.703 -0.296 -7.362 1.00 97.88 93 LYS A CA 1
ATOM 795 C C . LYS A 1 93 ? 7.043 -0.387 -5.872 1.00 97.88 93 LYS A C 1
ATOM 797 O O . LYS A 1 93 ? 8.133 0.005 -5.474 1.00 97.88 93 LYS A O 1
ATOM 802 N N . VAL A 1 94 ? 6.135 -0.900 -5.037 1.00 97.25 94 VAL A N 1
ATOM 803 C CA . VAL A 1 94 ? 6.414 -1.097 -3.601 1.00 97.25 94 VAL A CA 1
ATOM 804 C C . VAL A 1 94 ? 7.552 -2.097 -3.394 1.00 97.25 94 VAL A C 1
ATOM 806 O O . VAL A 1 94 ? 8.452 -1.825 -2.607 1.00 97.25 94 VAL A O 1
ATOM 809 N N . LEU A 1 95 ? 7.548 -3.217 -4.120 1.00 97.06 95 LEU A N 1
ATOM 810 C CA . LEU A 1 95 ? 8.593 -4.239 -4.015 1.00 97.06 95 LEU A CA 1
ATOM 811 C C . LEU A 1 95 ? 9.949 -3.744 -4.534 1.00 97.06 95 LEU A C 1
ATOM 813 O O . LEU A 1 95 ? 10.968 -4.007 -3.901 1.00 97.06 95 LEU A O 1
ATOM 817 N N . VAL A 1 96 ? 9.964 -2.983 -5.632 1.00 96.69 96 VAL A N 1
ATOM 818 C CA . VAL A 1 96 ? 11.186 -2.353 -6.161 1.00 96.69 96 VAL A CA 1
ATOM 819 C C . VAL A 1 96 ? 11.790 -1.408 -5.125 1.00 96.69 96 VAL A C 1
ATOM 821 O O . VAL A 1 96 ? 12.961 -1.565 -4.782 1.00 96.69 96 VAL A O 1
ATOM 824 N N . ALA A 1 97 ? 10.992 -0.499 -4.558 1.00 96.31 97 ALA A N 1
ATOM 825 C CA . ALA A 1 97 ? 11.463 0.408 -3.512 1.00 96.31 97 ALA A CA 1
ATOM 826 C C . ALA A 1 97 ? 11.974 -0.359 -2.276 1.00 96.31 97 ALA A C 1
ATOM 828 O O . ALA A 1 97 ? 13.005 -0.022 -1.702 1.00 96.31 97 ALA A O 1
ATOM 829 N N . TYR A 1 98 ? 11.285 -1.432 -1.884 1.00 95.44 98 TYR A N 1
ATOM 830 C CA . TYR A 1 98 ? 11.668 -2.226 -0.71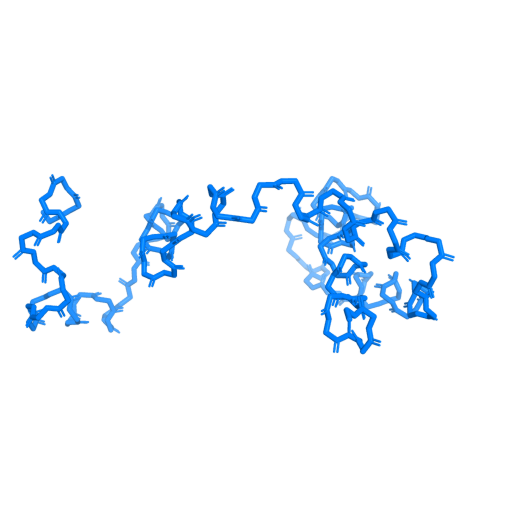8 1.00 95.44 98 TYR A CA 1
ATOM 831 C C . TYR A 1 98 ? 12.955 -3.038 -0.924 1.00 95.44 98 TYR A C 1
ATOM 833 O O . TYR A 1 98 ? 13.715 -3.218 0.026 1.00 95.44 98 TYR A O 1
ATOM 841 N N . SER A 1 99 ? 13.231 -3.490 -2.154 1.00 94.38 99 SER A N 1
ATOM 842 C CA . SER A 1 99 ? 14.437 -4.271 -2.470 1.00 94.38 99 SER A CA 1
ATOM 843 C C . SER A 1 99 ? 15.732 -3.523 -2.136 1.00 94.38 99 SER A C 1
ATOM 845 O O . SER A 1 99 ? 16.703 -4.131 -1.691 1.00 94.38 99 SER A O 1
ATOM 847 N N . VAL A 1 100 ? 15.734 -2.194 -2.265 1.00 93.44 100 VAL A N 1
ATOM 848 C CA . VAL A 1 100 ? 16.896 -1.354 -1.941 1.00 93.44 100 VAL A CA 1
ATOM 849 C C . VAL A 1 100 ? 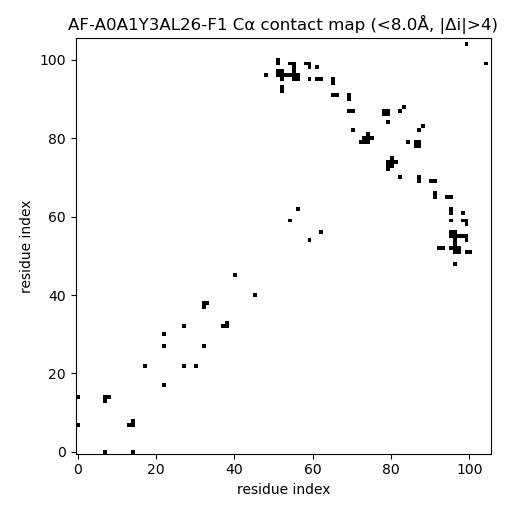16.830 -0.751 -0.542 1.00 93.44 100 VAL A C 1
ATOM 851 O O . VAL A 1 100 ? 17.872 -0.444 0.018 1.00 93.44 100 VAL A O 1
ATOM 854 N N . TYR A 1 101 ? 15.639 -0.652 0.056 1.00 90.56 101 TYR A N 1
ATOM 855 C CA . TYR A 1 101 ? 15.462 -0.108 1.406 1.00 90.56 101 TYR A CA 1
ATOM 856 C C . TYR A 1 101 ? 16.149 -0.950 2.494 1.00 90.56 101 TYR A C 1
ATOM 858 O O . TYR A 1 101 ? 16.705 -0.396 3.437 1.00 90.56 101 TYR A O 1
ATOM 866 N N . ASN A 1 102 ? 16.116 -2.282 2.365 1.00 76.44 102 ASN A N 1
ATOM 867 C CA . ASN A 1 102 ? 16.746 -3.210 3.321 1.00 76.44 102 ASN A CA 1
ATOM 868 C C . ASN A 1 102 ? 18.158 -3.657 2.923 1.00 76.44 102 ASN A C 1
ATOM 870 O O . ASN A 1 102 ? 18.838 -4.338 3.693 1.00 76.44 102 ASN A O 1
ATOM 874 N N . SER A 1 103 ? 18.573 -3.346 1.700 1.00 65.19 103 SER A N 1
ATOM 875 C CA . SER A 1 103 ? 19.950 -3.547 1.268 1.00 65.19 103 SER A CA 1
ATOM 876 C C . SER A 1 103 ? 20.8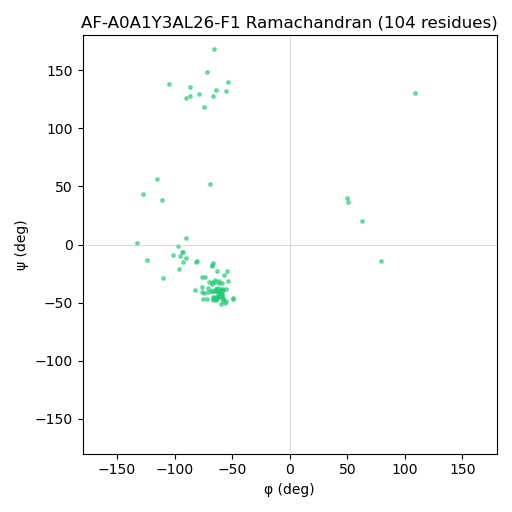22 -2.500 1.967 1.00 65.19 103 SER A C 1
ATOM 878 O O . SER A 1 103 ? 20.340 -1.408 2.239 1.00 65.19 103 SER A O 1
ATOM 880 N N . VAL A 1 104 ? 22.086 -2.812 2.274 1.00 51.56 104 VAL A N 1
ATOM 881 C CA . VAL A 1 104 ? 23.049 -1.933 2.984 1.00 51.56 104 VAL A CA 1
ATOM 882 C C . VAL A 1 104 ? 23.476 -0.723 2.120 1.00 51.56 104 VAL A C 1
ATOM 884 O O . VAL A 1 104 ? 24.652 -0.483 1.874 1.00 51.56 104 VAL A O 1
ATOM 887 N N . CYS A 1 105 ? 22.510 0.022 1.591 1.00 43.78 105 CYS A N 1
ATOM 888 C CA . CYS A 1 105 ? 22.668 1.307 0.926 1.00 43.78 105 CYS A CA 1
ATOM 889 C C . CYS A 1 105 ? 21.956 2.376 1.763 1.00 43.78 105 CYS A C 1
ATOM 891 O O . CYS A 1 105 ? 21.057 3.071 1.293 1.00 43.78 105 CYS A O 1
ATOM 893 N N . VAL A 1 106 ? 22.366 2.456 3.029 1.00 42.72 106 VAL A N 1
ATOM 894 C CA . VAL A 1 106 ? 22.365 3.662 3.861 1.00 42.72 106 VAL A CA 1
ATOM 895 C C . VAL A 1 106 ? 23.731 3.719 4.524 1.00 42.72 106 VAL A C 1
ATOM 897 O O . VAL A 1 106 ? 24.165 2.653 5.018 1.00 42.72 106 VAL A O 1
#

InterPro domains:
  IPR000195 Rab-GAP-TBC domain [PF00566] (26-103)
  IPR000195 Rab-GAP-TBC domain [PS50086] (22-106)
  IPR035969 Rab-GAP-TBC domain superfamily [SSF47923] (4-102)
  IPR050302 Rab GTPase-activating TBC domain-containing protein [PTHR47219] (1-102)

Foldseek 3Di:
DLVPDVVQPPPHPVVVVVVVVPDPPVCCVVVVCVVVVVVVVCVVCPCLLVVLLVCLVVPPPCLVVLLVVLCPPPCVDPQRVDRPPPSSVVSSSNVSSVSVVPPPPD

Nearest PDB structures (foldseek):
  3hzj-assembly1_A  TM=8.136E-01  e=2.977E-01  Homo sapiens

Mean predicted aligned error: 4.76 Å